Protein AF-0000000066604204 (afdb_homodimer)

Secondary structure (DSSP, 8-state):
--HHHHHHHHHHHTB-TTT-SBPSSEEEETTS-EEEHHHHHHHHTT-SS-EE-TTT--EESS--EEE-HHHHHHHHHHHHHS--------/--HHHHHHHHHHHTB-TTT-SBPSSEEEETTS-EEEHHHHHHHHTT-SS-EE-TTT--EESS--EEE-HHHHHHHHHHHHH---------

pLDDT: mean 91.6, std 13.64, range [36.81, 98.81]

Radius of gyration: 17.97 Å; Cα contacts (8 Å, |Δi|>4): 264; chains: 2; bounding box: 41×59×42 Å

Solvent-accessible surface area (backbone atoms only — not comparable to full-atom values): 10406 Å² total; per-residue (Å²): 125,56,66,68,57,40,54,53,52,44,50,59,63,31,32,14,80,82,83,65,42,71,43,50,70,26,24,32,34,81,85,22,55,60,32,22,44,66,58,50,47,63,75,46,65,88,50,85,63,57,45,55,40,94,82,82,53,56,69,30,74,59,95,59,72,22,55,23,64,60,59,39,51,48,28,56,38,41,63,67,60,48,75,72,70,72,75,71,80,125,128,57,66,67,57,40,52,52,50,43,51,60,62,30,32,13,80,83,83,66,42,70,44,49,71,25,25,33,33,80,84,21,54,61,31,21,44,66,57,49,46,62,77,45,66,86,51,86,64,57,43,54,40,93,81,82,54,57,70,31,74,59,93,60,71,21,55,24,63,60,58,36,53,48,30,55,37,40,63,65,60,51,77,72,71,73,76,70,81,124

InterPro domains:
  IPR001841 Zinc finger, RING-type [PS50089] (16-57)
  IPR001841 Zinc finger, RING-type [SM00184] (16-56)
  IPR013083 Zinc finger, RING/FYVE/PHD-type [G3DSA:3.30.40.10] (2-90)
  IPR017907 Zinc finger, RING-type, conserved site [PS00518] (31-40)
  IPR050143 Tripartite motif-containing [PTHR24103] (10-77)

Sequence (180 aa):
MEFVTALVNLQEESSCPICLEYLKDPVTINCGHNFCRSCLSVSWKDLDDTFPCPVCRFCFPYKSFRRNPQLRNLTEIAKQLQIRRSKRKRMEFVTALVNLQEESSCPICLEYLKDPVTINCGHNFCRSCLSVSWKDLDDTFPCPVCRFCFPYKSFRRNPQLRNLTEIAKQLQIRRSKRKR

Foldseek 3Di:
DDPVVVLVVLQQVQAAPQPRHGADQWKAFPVGDIHR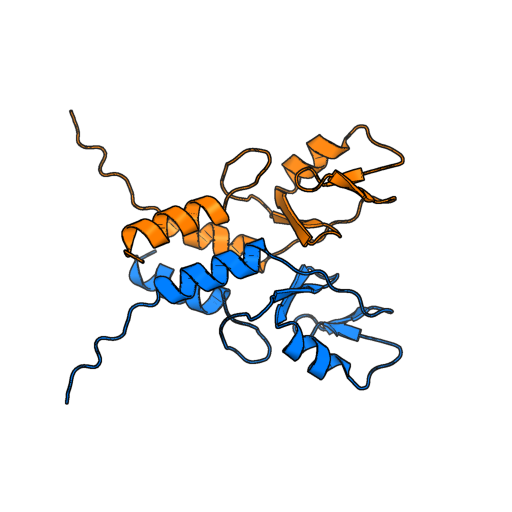PVSLCVQCVPPDQWRADPPPGDIDRDDDIGGDVVSVVSSVVSVVSPPPPPPPDD/DDPVVVLVVLQQVQAAPQPRHGADQWKAFPVGDIHRPVSLCVQCVPPDQWRADPPPGDIDRDDDIGGDVVSVVSSVVSVVSPPPPPPPDD

Structure (mmCIF, N/CA/C/O backbone):
data_AF-0000000066604204-model_v1
#
loop_
_entity.id
_entity.type
_entity.pdbx_description
1 polymer 'Tripartite motif containing 60'
#
loop_
_atom_site.group_PDB
_atom_site.id
_atom_site.type_symbol
_atom_site.label_atom_id
_atom_site.label_alt_id
_atom_site.label_comp_id
_atom_site.label_asym_id
_atom_site.label_entity_id
_atom_site.label_seq_id
_atom_site.pdbx_PDB_ins_code
_atom_site.Cartn_x
_atom_site.Cartn_y
_atom_site.Cartn_z
_atom_site.occupancy
_atom_site.B_iso_or_equiv
_atom_site.auth_seq_id
_atom_site.auth_comp_id
_atom_site.auth_asym_id
_atom_site.auth_atom_id
_atom_site.pdbx_PDB_model_num
ATOM 1 N N . MET A 1 1 ? -5.445 21.375 -3.168 1 62.84 1 MET A N 1
ATOM 2 C CA . MET A 1 1 ? -6.391 20.812 -2.199 1 62.84 1 MET A CA 1
ATOM 3 C C . MET A 1 1 ? -6.141 21.391 -0.811 1 62.84 1 MET A C 1
ATOM 5 O O . MET A 1 1 ? -4.996 21.641 -0.433 1 62.84 1 MET A O 1
ATOM 9 N N . GLU A 1 2 ? -7.234 21.844 -0.157 1 81.5 2 GLU A N 1
ATOM 10 C CA . GLU A 1 2 ? -7.125 22.344 1.21 1 81.5 2 GLU A CA 1
ATOM 11 C C . GLU A 1 2 ? -6.551 21.281 2.143 1 81.5 2 GLU A C 1
ATOM 13 O O . GLU A 1 2 ? -6.758 20.078 1.931 1 81.5 2 GLU A O 1
ATOM 18 N N . PHE A 1 3 ? -5.777 21.734 3.002 1 85 3 PHE A N 1
ATOM 19 C CA . PHE A 1 3 ? -5.109 20.875 3.977 1 85 3 PHE A CA 1
ATOM 20 C C . PHE A 1 3 ? -6.109 19.953 4.668 1 85 3 PHE A C 1
ATOM 22 O O . PHE A 1 3 ? -5.867 18.75 4.801 1 85 3 PHE A O 1
ATOM 29 N N . VAL A 1 4 ? -7.27 20.453 4.984 1 85.31 4 VAL A N 1
ATOM 30 C CA . VAL A 1 4 ? -8.266 19.672 5.707 1 85.31 4 VAL A CA 1
ATOM 31 C C . VAL A 1 4 ? -8.82 18.562 4.797 1 85.31 4 VAL A C 1
ATOM 33 O O . VAL A 1 4 ? -9.047 17.438 5.242 1 85.31 4 VAL A O 1
ATOM 36 N N . THR A 1 5 ? -9.023 18.859 3.572 1 91.56 5 THR A N 1
ATOM 37 C CA . THR A 1 5 ? -9.508 17.875 2.613 1 91.56 5 THR A CA 1
ATOM 38 C C . THR A 1 5 ? -8.477 16.766 2.414 1 91.56 5 THR A C 1
ATOM 40 O O . THR A 1 5 ? -8.836 15.594 2.311 1 91.56 5 THR A O 1
ATOM 43 N N . ALA A 1 6 ? -7.27 17.188 2.367 1 92.81 6 ALA A N 1
ATOM 44 C CA . ALA A 1 6 ? -6.203 16.203 2.215 1 92.81 6 ALA A CA 1
ATOM 45 C C . ALA A 1 6 ? -6.168 15.242 3.404 1 92.81 6 ALA A C 1
ATOM 47 O O . ALA A 1 6 ? -5.934 14.039 3.238 1 92.81 6 ALA A O 1
ATOM 48 N N . LEU A 1 7 ? -6.402 15.758 4.59 1 91.44 7 LEU A N 1
ATOM 49 C CA . LEU A 1 7 ? -6.402 14.906 5.777 1 91.44 7 LEU A CA 1
ATOM 50 C C . LEU A 1 7 ? -7.578 13.938 5.75 1 91.44 7 LEU A C 1
ATOM 52 O O . LEU A 1 7 ? -7.438 12.781 6.145 1 91.44 7 LEU A O 1
ATOM 56 N N . VAL A 1 8 ? -8.734 14.406 5.309 1 93.25 8 VAL A N 1
ATOM 57 C CA . VAL A 1 8 ? -9.898 13.539 5.188 1 93.25 8 VAL A CA 1
ATOM 58 C C . VAL A 1 8 ? -9.633 12.438 4.164 1 93.25 8 VAL A C 1
ATOM 60 O O . VAL A 1 8 ? -9.938 11.273 4.406 1 93.25 8 VAL A O 1
ATOM 63 N N . ASN A 1 9 ? -9.086 12.781 3.027 1 95.31 9 ASN A N 1
ATOM 64 C CA . ASN A 1 9 ? -8.75 11.805 1.995 1 95.31 9 ASN A CA 1
ATOM 65 C C . ASN A 1 9 ? -7.746 10.781 2.504 1 95.31 9 ASN A C 1
ATOM 67 O O . ASN A 1 9 ? -7.812 9.602 2.133 1 95.31 9 ASN A O 1
ATOM 71 N N . LEU A 1 10 ? -6.805 11.289 3.291 1 95.88 10 LEU A N 1
ATOM 72 C CA . LEU A 1 10 ? -5.82 10.383 3.873 1 95.88 10 LEU A CA 1
ATOM 73 C C . LEU A 1 10 ? -6.5 9.32 4.73 1 95.88 10 LEU A C 1
ATOM 75 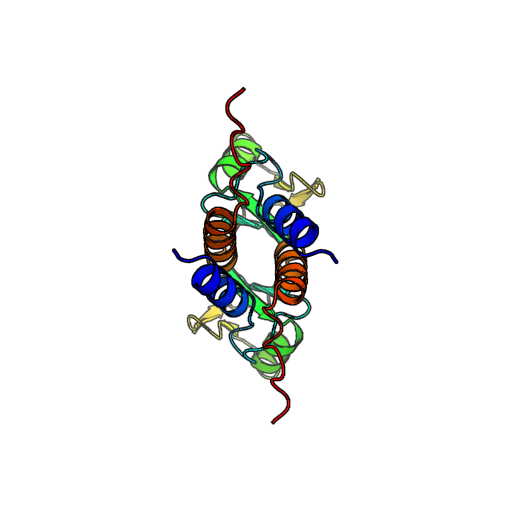O O . LEU A 1 10 ? -6.172 8.141 4.637 1 95.88 10 LEU A O 1
ATOM 79 N N . GLN A 1 11 ? -7.445 9.711 5.543 1 94.31 11 GLN A N 1
ATOM 80 C CA . GLN A 1 11 ? -8.188 8.773 6.379 1 94.31 11 GLN A CA 1
ATOM 81 C C . GLN A 1 11 ? -8.977 7.785 5.531 1 94.31 11 GLN A C 1
ATOM 83 O O . GLN A 1 11 ? -8.984 6.586 5.816 1 94.31 11 GLN A O 1
ATOM 88 N N . GLU A 1 12 ? -9.617 8.234 4.539 1 96.25 12 GLU A N 1
ATOM 89 C CA . GLU A 1 12 ? -10.422 7.383 3.668 1 96.25 12 GLU A CA 1
ATOM 90 C C . GLU A 1 12 ? -9.562 6.355 2.941 1 96.25 12 GLU A C 1
ATOM 92 O O . GLU A 1 12 ? -9.914 5.18 2.869 1 96.25 12 GLU A O 1
ATOM 97 N N . GLU A 1 13 ? -8.461 6.812 2.459 1 97.5 13 GLU A N 1
ATOM 98 C CA . GLU A 1 13 ? -7.574 5.934 1.701 1 97.5 13 GLU A CA 1
ATOM 99 C C . GLU A 1 13 ? -6.875 4.934 2.617 1 97.5 13 GLU A C 1
ATOM 101 O O . GLU A 1 13 ? -6.32 3.938 2.148 1 97.5 13 GLU A O 1
ATOM 106 N N . SER A 1 14 ? -6.844 5.176 3.904 1 98.06 14 SER A N 1
ATOM 107 C CA . SER A 1 14 ? -6.195 4.281 4.859 1 98.06 14 SER A CA 1
ATOM 108 C C . SER A 1 14 ? -7.188 3.291 5.453 1 98.06 14 SER A C 1
ATOM 110 O O . SER A 1 14 ? -6.887 2.613 6.438 1 98.06 14 SER A O 1
ATOM 112 N N . SER A 1 15 ? -8.359 3.205 4.852 1 98.25 15 SER A N 1
ATOM 113 C CA . SER A 1 15 ? -9.406 2.338 5.391 1 98.25 15 SER A CA 1
ATOM 114 C C . SER A 1 15 ? -9.531 1.055 4.578 1 98.25 15 SER A C 1
ATOM 116 O O . SER A 1 15 ? -9.305 1.056 3.365 1 98.25 15 SER A O 1
ATOM 118 N N . CYS A 1 16 ? -9.867 0.009 5.188 1 98.69 16 CYS A N 1
ATOM 119 C CA . CYS A 1 16 ? -10.219 -1.263 4.566 1 98.69 16 CYS A CA 1
ATOM 120 C C . CYS A 1 16 ? -11.562 -1.167 3.852 1 98.69 16 CYS A C 1
ATOM 122 O O . CYS A 1 16 ? -12.555 -0.717 4.438 1 98.69 16 CYS A O 1
ATOM 124 N N . PRO A 1 17 ? -11.625 -1.64 2.629 1 98.44 17 PRO A N 1
ATOM 125 C CA . PRO A 1 17 ? -12.898 -1.521 1.914 1 98.44 17 PRO A CA 1
ATOM 126 C C . PRO A 1 17 ? -13.961 -2.49 2.434 1 98.44 17 PRO A C 1
ATOM 128 O O . PRO A 1 17 ? -15.141 -2.365 2.09 1 98.44 17 PRO A O 1
ATOM 131 N N . ILE A 1 18 ? -13.648 -3.412 3.18 1 98.56 18 ILE A N 1
ATOM 132 C CA . ILE A 1 18 ? -14.609 -4.387 3.684 1 98.56 18 ILE A CA 1
ATOM 133 C C . ILE A 1 18 ? -15.211 -3.889 4.992 1 98.56 18 ILE A C 1
ATOM 135 O O . ILE A 1 18 ? -16.438 -3.771 5.117 1 98.56 18 ILE A O 1
ATOM 139 N N . CYS A 1 19 ? -14.43 -3.576 5.992 1 98.62 19 CYS A N 1
ATOM 140 C CA . CYS A 1 19 ? -14.953 -3.217 7.309 1 98.62 19 CYS A CA 1
ATOM 141 C C . CYS A 1 19 ? -15.039 -1.703 7.469 1 98.62 19 CYS A C 1
ATOM 143 O O . CYS A 1 19 ? -15.656 -1.207 8.414 1 98.62 19 CYS A O 1
ATOM 145 N N . LEU A 1 20 ? -14.352 -0.93 6.676 1 97.69 20 LEU A N 1
ATOM 146 C CA . LEU A 1 20 ? -14.375 0.526 6.59 1 97.69 20 LEU A CA 1
ATOM 147 C C . LEU A 1 20 ? -13.648 1.151 7.773 1 97.69 20 LEU A C 1
ATOM 149 O O . LEU A 1 20 ? -13.797 2.348 8.039 1 97.69 20 LEU A O 1
ATOM 153 N N . GLU A 1 21 ? -12.906 0.378 8.539 1 98.06 21 GLU A N 1
ATOM 154 C CA . GLU A 1 21 ? -11.984 0.868 9.562 1 98.06 21 GLU A CA 1
ATOM 155 C C . GLU A 1 21 ? -10.57 1.01 9.016 1 98.06 21 GLU A C 1
ATOM 157 O O . GLU A 1 21 ? -10.289 0.596 7.891 1 98.06 21 GLU A O 1
ATOM 162 N N . TYR A 1 22 ? -9.719 1.625 9.852 1 98.19 22 TYR A N 1
ATOM 163 C CA . TYR A 1 22 ? -8.312 1.667 9.469 1 98.19 22 TYR A CA 1
ATOM 164 C C . TYR A 1 22 ? -7.77 0.262 9.234 1 98.19 22 TYR A C 1
ATOM 166 O O . TYR A 1 22 ? -8.055 -0.656 10.008 1 98.19 22 TYR A O 1
ATOM 174 N N . LEU A 1 23 ? -7.004 0.166 8.164 1 98.69 23 LEU A N 1
ATOM 175 C CA . LEU A 1 23 ? -6.414 -1.12 7.809 1 98.69 23 LEU A CA 1
ATOM 176 C C . LEU A 1 23 ? -5.648 -1.712 8.984 1 98.69 23 LEU A C 1
ATOM 178 O O . LEU A 1 23 ? -4.828 -1.028 9.602 1 98.69 23 LEU A O 1
ATOM 182 N N . LYS A 1 24 ? -5.898 -2.971 9.289 1 98.5 24 LYS A N 1
ATOM 183 C CA . LYS A 1 24 ? -5.172 -3.736 10.297 1 98.5 24 LYS A CA 1
ATOM 184 C C . LYS A 1 24 ? -4.453 -4.926 9.672 1 98.5 24 LYS A C 1
ATOM 186 O O . LYS A 1 24 ? -5.094 -5.824 9.117 1 98.5 24 LYS A O 1
ATOM 191 N N . ASP A 1 25 ? -3.115 -4.918 9.828 1 98.44 25 ASP A N 1
ATOM 192 C CA . ASP A 1 25 ? -2.301 -5.953 9.195 1 98.44 25 ASP A CA 1
ATOM 193 C C . ASP A 1 25 ? -2.652 -6.102 7.715 1 98.44 25 ASP A C 1
ATOM 195 O O . ASP A 1 25 ? -3.088 -7.168 7.277 1 98.44 25 ASP A O 1
ATOM 199 N N . PRO A 1 26 ? -2.473 -5.047 7.012 1 98.69 26 PRO A N 1
ATOM 200 C CA . PRO A 1 26 ? -2.953 -5.027 5.629 1 98.69 26 PRO A CA 1
ATOM 201 C C . PRO A 1 26 ? -2.244 -6.047 4.742 1 98.69 26 PRO A C 1
ATOM 203 O O . PRO A 1 26 ? -1.04 -6.27 4.891 1 98.69 26 PRO A O 1
ATOM 206 N N . VAL A 1 27 ? -2.98 -6.641 3.832 1 98.75 27 VAL A N 1
ATOM 207 C CA . VAL A 1 27 ? -2.455 -7.582 2.846 1 98.75 27 VAL A CA 1
ATOM 208 C C . VAL A 1 27 ? -2.887 -7.152 1.445 1 98.75 27 VAL A C 1
ATOM 210 O O . VAL A 1 27 ? -3.963 -6.578 1.269 1 98.75 27 VAL A O 1
ATOM 213 N N . THR A 1 28 ? -2.049 -7.379 0.518 1 98.31 28 THR A N 1
ATOM 214 C CA . THR A 1 28 ? -2.295 -7.121 -0.896 1 98.31 28 THR A CA 1
ATOM 215 C C . THR A 1 28 ? -2.561 -8.422 -1.647 1 98.31 28 THR A C 1
ATOM 217 O O . THR A 1 28 ? -1.834 -9.406 -1.475 1 98.31 28 THR A O 1
ATOM 220 N N . ILE A 1 29 ? -3.584 -8.414 -2.467 1 97.69 29 ILE A N 1
ATOM 221 C CA . ILE A 1 29 ? -3.875 -9.633 -3.217 1 97.69 29 ILE A CA 1
ATOM 222 C C . ILE A 1 29 ? -3.443 -9.453 -4.672 1 97.69 29 ILE A C 1
ATOM 224 O O . ILE A 1 29 ? -2.861 -8.43 -5.035 1 97.69 29 ILE A O 1
ATOM 228 N N . ASN A 1 30 ? -3.727 -10.391 -5.574 1 95.5 30 ASN A N 1
ATOM 229 C CA . ASN A 1 30 ? -3.088 -10.484 -6.883 1 95.5 30 ASN A CA 1
ATOM 230 C C . ASN A 1 30 ? -3.551 -9.375 -7.82 1 95.5 30 ASN A C 1
ATOM 232 O O . ASN A 1 30 ? -2.832 -8.992 -8.742 1 95.5 30 ASN A O 1
ATOM 236 N N . CYS A 1 31 ? -4.734 -8.805 -7.547 1 96.44 31 CYS A N 1
ATOM 237 C CA . CYS A 1 31 ? -5.199 -7.723 -8.398 1 96.44 31 CYS A CA 1
ATOM 238 C C . CYS A 1 31 ? -4.629 -6.383 -7.945 1 96.44 31 CYS A C 1
ATOM 240 O O . CYS A 1 31 ? -4.816 -5.363 -8.609 1 96.44 31 CYS A O 1
ATOM 242 N N . GLY A 1 32 ? -4.012 -6.395 -6.723 1 97.5 32 GLY A N 1
ATOM 243 C CA . GLY A 1 32 ? -3.408 -5.168 -6.227 1 97.5 32 GLY A CA 1
ATOM 244 C C . GLY A 1 32 ? -4.242 -4.488 -5.156 1 97.5 32 GLY A C 1
ATOM 245 O O . GLY A 1 32 ? -3.785 -3.531 -4.523 1 97.5 32 GLY A O 1
ATOM 246 N N . HIS A 1 33 ? -5.434 -4.969 -4.887 1 98.12 33 HIS A N 1
ATOM 247 C CA . HIS A 1 33 ? -6.262 -4.379 -3.836 1 98.12 33 HIS A CA 1
ATOM 248 C C . HIS A 1 33 ? -5.82 -4.859 -2.457 1 98.12 33 HIS A C 1
ATOM 250 O O . HIS A 1 33 ? -5.246 -5.945 -2.328 1 98.12 33 HIS A O 1
ATOM 256 N N . ASN A 1 34 ? -6.082 -4.059 -1.48 1 98.75 34 ASN A N 1
ATOM 257 C CA . ASN A 1 34 ? -5.629 -4.324 -0.12 1 98.75 34 ASN A CA 1
ATOM 258 C C . ASN A 1 34 ? -6.801 -4.441 0.851 1 98.75 34 ASN A C 1
ATOM 260 O O . ASN A 1 34 ? -7.828 -3.787 0.669 1 98.75 34 ASN A O 1
ATOM 264 N N . PHE A 1 35 ? -6.629 -5.195 1.908 1 98.81 35 PHE A N 1
ATOM 265 C CA . PHE A 1 35 ? -7.621 -5.461 2.943 1 98.81 35 PHE A CA 1
ATOM 266 C C . PHE A 1 35 ? -6.941 -5.789 4.27 1 98.81 35 PHE A C 1
ATOM 268 O O . PHE A 1 35 ? -5.762 -6.133 4.301 1 98.81 35 PHE A O 1
ATOM 275 N N . CYS A 1 36 ? -7.707 -5.641 5.336 1 98.81 36 CYS A N 1
ATOM 276 C CA . CYS A 1 36 ? -7.25 -6.324 6.539 1 98.81 36 CYS A CA 1
ATOM 277 C C . CYS A 1 36 ? -7.07 -7.816 6.281 1 98.81 36 CYS A C 1
ATOM 279 O O . CYS A 1 36 ? -7.891 -8.438 5.605 1 98.81 36 CYS A O 1
ATOM 281 N N . ARG A 1 37 ? -6.086 -8.328 6.871 1 98.62 37 ARG A N 1
ATOM 282 C CA . ARG A 1 37 ? -5.902 -9.773 6.754 1 98.62 37 ARG A CA 1
ATOM 283 C C . ARG A 1 37 ? -7.129 -10.523 7.266 1 98.62 37 ARG A C 1
ATOM 285 O O . ARG A 1 37 ? -7.609 -11.453 6.617 1 98.62 37 ARG A O 1
ATOM 292 N N . SER A 1 38 ? -7.609 -10.148 8.391 1 98.69 38 SER A N 1
ATOM 293 C CA . SER A 1 38 ? -8.75 -10.828 9 1 98.69 38 SER A CA 1
ATOM 294 C C . SER A 1 38 ? -10 -10.68 8.148 1 98.69 38 SER A C 1
ATOM 296 O O . SER A 1 38 ? -10.773 -11.633 7.996 1 98.69 38 SER A O 1
ATOM 298 N N . CYS A 1 39 ? -10.25 -9.523 7.59 1 98.69 39 CYS A N 1
ATOM 299 C CA . CYS A 1 39 ? -11.414 -9.297 6.742 1 98.69 39 CYS A CA 1
ATOM 300 C C . CYS A 1 39 ? -11.375 -10.195 5.512 1 98.69 39 CYS A C 1
ATOM 302 O O . CYS A 1 39 ? -12.383 -10.805 5.152 1 98.69 39 CYS A O 1
ATOM 304 N N . LEU A 1 40 ? -10.227 -10.242 4.914 1 98.56 40 LEU A N 1
ATOM 305 C CA . LEU A 1 40 ? -10.086 -11.086 3.732 1 98.56 40 LEU A CA 1
ATOM 306 C C . LEU A 1 40 ? -10.336 -12.555 4.082 1 98.56 40 LEU A C 1
ATOM 308 O O . LEU A 1 40 ? -11.008 -13.266 3.336 1 98.56 40 LEU A O 1
ATOM 312 N N . SER A 1 41 ? -9.758 -12.93 5.172 1 97.81 41 SER A N 1
ATOM 313 C CA . SER A 1 41 ? -9.93 -14.312 5.613 1 97.81 41 SER A CA 1
ATOM 314 C C . SER A 1 41 ? -11.398 -14.656 5.801 1 97.81 41 SER A C 1
ATOM 316 O O . SER A 1 41 ? -11.844 -15.75 5.434 1 97.81 41 SER A O 1
ATOM 318 N N . VAL A 1 42 ? -12.117 -13.789 6.418 1 98.12 42 VAL A N 1
ATOM 319 C CA . VAL A 1 42 ? -13.547 -14 6.613 1 98.12 42 VAL A CA 1
ATOM 320 C C . VAL A 1 42 ? -14.258 -14.047 5.262 1 98.12 42 VAL A C 1
ATOM 322 O O . VAL A 1 42 ? -15.102 -14.906 5.027 1 98.12 42 VAL A O 1
ATOM 325 N N . SER A 1 43 ? -13.922 -13.141 4.348 1 97.44 43 SER A N 1
ATOM 326 C CA . SER A 1 43 ? -14.547 -13.055 3.029 1 97.44 43 SER A CA 1
ATOM 327 C C . SER A 1 43 ? -14.336 -14.336 2.234 1 97.44 43 SER A C 1
ATOM 329 O O . SER A 1 43 ? -15.195 -14.734 1.442 1 97.44 43 SER A O 1
ATOM 331 N N . TRP A 1 44 ? -13.227 -15.062 2.463 1 97.5 44 TRP A N 1
ATOM 332 C CA . TRP A 1 44 ? -12.859 -16.234 1.666 1 97.5 44 TRP A CA 1
ATOM 333 C C . TRP A 1 44 ? -13.07 -17.516 2.457 1 97.5 44 TRP A C 1
ATOM 335 O O . TRP A 1 44 ? -12.656 -18.594 2.023 1 97.5 44 TRP A O 1
ATOM 345 N N . LYS A 1 45 ? -13.445 -17.547 3.713 1 95.75 45 LYS A N 1
ATOM 346 C CA . LYS A 1 45 ? -13.484 -18.641 4.684 1 95.75 45 LYS A CA 1
ATOM 347 C C . LYS A 1 45 ? -14.109 -19.891 4.082 1 95.75 45 LYS A C 1
ATOM 349 O O . LYS A 1 45 ? -13.594 -21 4.262 1 95.75 45 LYS A O 1
ATOM 354 N N . ASP A 1 46 ? -15.109 -19.844 3.158 1 94.88 46 ASP A N 1
ATOM 35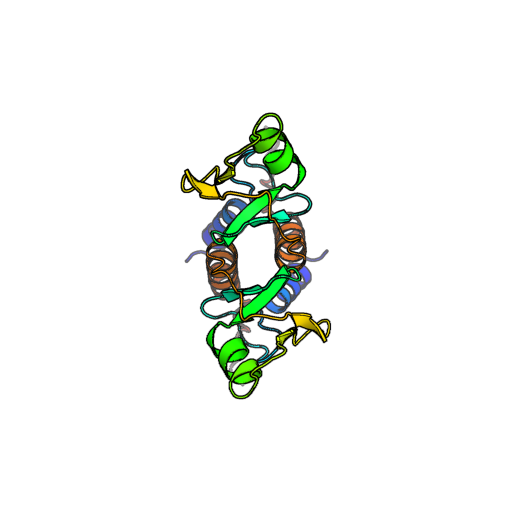5 C CA . ASP A 1 46 ? -15.828 -21.016 2.689 1 94.88 46 ASP A CA 1
ATOM 356 C C . ASP A 1 46 ? -15.656 -21.203 1.185 1 94.88 46 ASP A C 1
ATOM 358 O O . ASP A 1 46 ? -16.422 -21.938 0.552 1 94.88 46 ASP A O 1
ATOM 362 N N . LEU A 1 47 ? -14.727 -20.641 0.769 1 93.88 47 LEU A N 1
ATOM 363 C CA . LEU A 1 47 ? -14.461 -20.781 -0.659 1 93.88 47 LEU A CA 1
ATOM 364 C C . LEU A 1 47 ? -13.359 -21.797 -0.913 1 93.88 47 LEU A C 1
ATOM 366 O O . LEU A 1 47 ? -12.391 -21.875 -0.149 1 93.88 47 LEU A O 1
ATOM 370 N N . ASP A 1 48 ? -13.516 -22.594 -2.01 1 91.44 48 ASP A N 1
ATOM 371 C CA . ASP A 1 48 ? -12.547 -23.672 -2.211 1 91.44 48 ASP A CA 1
ATOM 372 C C . ASP A 1 48 ? -11.867 -23.547 -3.572 1 91.44 48 ASP A C 1
ATOM 374 O O . ASP A 1 48 ? -10.742 -24.016 -3.752 1 91.44 48 ASP A O 1
ATOM 378 N N . ASP A 1 49 ? -12.555 -22.969 -4.535 1 91.81 49 ASP A N 1
ATOM 379 C CA . ASP A 1 49 ? -11.992 -23.078 -5.875 1 91.81 49 ASP A CA 1
ATOM 380 C C . ASP A 1 49 ? -11.758 -21.703 -6.488 1 91.81 49 ASP A C 1
ATOM 382 O O . ASP A 1 49 ? -11.023 -21.562 -7.469 1 91.81 49 ASP A O 1
ATOM 386 N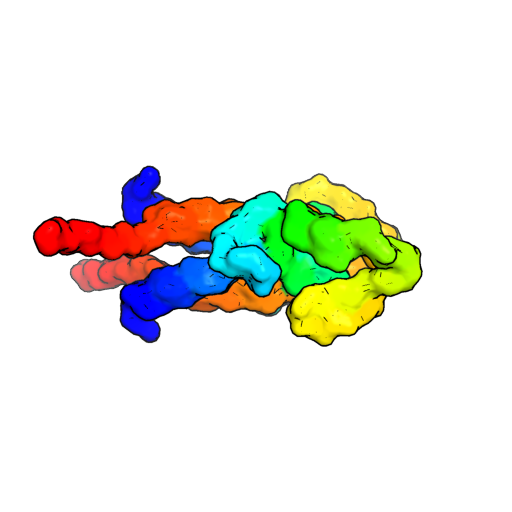 N . THR A 1 50 ? -12.469 -20.781 -6.02 1 94.75 50 THR A N 1
ATOM 387 C CA . THR A 1 50 ? -12.289 -19.422 -6.52 1 94.75 50 THR A CA 1
ATOM 388 C C . THR A 1 50 ? -12.266 -18.422 -5.371 1 94.75 50 THR A C 1
ATOM 390 O O . THR A 1 50 ? -12.984 -18.578 -4.383 1 94.75 50 THR A O 1
ATOM 393 N N . PHE A 1 51 ? -11.531 -17.406 -5.586 1 97.38 51 PHE A N 1
ATOM 394 C CA . PHE A 1 51 ? -11.344 -16.375 -4.559 1 97.38 51 PHE A CA 1
ATOM 395 C C . PHE A 1 51 ? -11.461 -14.984 -5.156 1 97.38 51 PHE A C 1
ATOM 397 O O . PHE A 1 51 ? -10.453 -14.383 -5.535 1 97.38 51 PHE A O 1
ATOM 404 N N . PRO A 1 52 ? -12.633 -14.508 -5.207 1 97.62 52 PRO A N 1
ATOM 405 C CA . PRO A 1 52 ? -12.859 -13.203 -5.832 1 97.62 52 PRO A CA 1
ATOM 406 C C . PRO A 1 52 ? -12.391 -12.047 -4.953 1 97.62 52 PRO A C 1
ATOM 408 O O . PRO A 1 52 ? -12.555 -12.086 -3.732 1 97.62 52 PRO A O 1
ATOM 411 N N . CYS A 1 53 ? -11.773 -11.094 -5.574 1 98.12 53 CYS A N 1
ATOM 412 C CA . CYS A 1 53 ? -11.477 -9.859 -4.863 1 98.12 53 CYS A CA 1
ATOM 413 C C . CYS A 1 53 ? -12.758 -9.18 -4.383 1 98.12 53 CYS A C 1
ATOM 415 O O . CYS A 1 53 ? -13.688 -8.969 -5.168 1 98.12 53 CYS A O 1
ATOM 417 N N . PRO A 1 54 ? -12.859 -8.703 -3.205 1 98.12 54 PRO A N 1
ATOM 418 C CA . PRO A 1 54 ? -14.062 -8.055 -2.693 1 98.12 54 PRO A CA 1
ATOM 419 C C . PRO A 1 54 ? -14.352 -6.715 -3.367 1 98.12 54 PRO A C 1
ATOM 421 O O . PRO A 1 54 ? -15.461 -6.195 -3.271 1 98.12 54 PRO A O 1
ATOM 424 N N . VAL A 1 55 ? -13.344 -6.203 -4.012 1 98.12 55 VAL A N 1
ATOM 425 C CA . VAL A 1 55 ? -13.508 -4.879 -4.613 1 98.12 55 VAL A CA 1
ATOM 426 C C . VAL A 1 55 ? -13.781 -5.02 -6.109 1 98.12 55 VAL A C 1
ATOM 428 O O . VAL A 1 55 ? -14.852 -4.652 -6.586 1 98.12 55 VAL A O 1
ATOM 431 N N . CYS A 1 56 ? -12.969 -5.652 -6.875 1 97.69 56 CYS A N 1
ATOM 432 C CA . CYS A 1 56 ? -13.102 -5.684 -8.328 1 97.69 56 CYS A CA 1
ATOM 433 C C . CYS A 1 56 ? -13.734 -6.992 -8.789 1 97.69 56 CYS A C 1
ATOM 435 O O . CYS A 1 56 ? -14.094 -7.129 -9.961 1 97.69 56 CYS A O 1
ATOM 437 N N . ARG A 1 57 ? -13.789 -8.031 -8.023 1 97 57 ARG A N 1
ATOM 438 C CA . ARG A 1 57 ? -14.477 -9.305 -8.211 1 97 57 ARG A CA 1
ATOM 439 C C . ARG A 1 57 ? -13.695 -10.211 -9.156 1 97 57 ARG A C 1
ATOM 441 O O . ARG A 1 57 ? -14.219 -11.234 -9.617 1 97 57 ARG A O 1
ATOM 448 N N . PHE A 1 58 ? -12.516 -9.773 -9.523 1 96.81 58 PHE A N 1
ATOM 449 C CA . PHE A 1 58 ? -11.68 -10.711 -10.273 1 96.81 58 PHE A CA 1
ATOM 450 C C . PHE A 1 58 ? -11.43 -11.977 -9.461 1 96.81 58 PHE A C 1
ATOM 452 O O . PHE A 1 58 ? -11.086 -11.906 -8.281 1 96.81 58 PHE A O 1
ATOM 459 N N . CYS A 1 59 ? -11.523 -13.141 -10.078 1 96.19 59 CYS A N 1
ATOM 460 C CA . CYS A 1 59 ? -11.398 -14.43 -9.406 1 96.19 59 CYS A CA 1
ATOM 461 C C . CYS A 1 59 ? -9.992 -15 -9.562 1 96.19 59 CYS A C 1
ATOM 463 O O . CYS A 1 59 ? -9.43 -14.977 -10.656 1 96.19 59 CYS A O 1
ATOM 465 N N . PHE A 1 60 ? -9.523 -15.484 -8.445 1 94.94 60 PHE A N 1
ATOM 466 C CA . PHE A 1 60 ? -8.227 -16.141 -8.461 1 94.94 60 PHE A CA 1
ATOM 467 C C . PHE A 1 60 ? -8.359 -17.609 -8.062 1 94.94 60 PHE A C 1
ATOM 469 O O . PHE A 1 60 ? -9.188 -17.953 -7.223 1 94.94 60 PHE A O 1
ATOM 476 N N . PRO A 1 61 ? -7.551 -18.406 -8.664 1 93.06 61 PRO A N 1
ATOM 477 C CA . PRO A 1 61 ? -7.68 -19.859 -8.43 1 93.06 61 PRO A CA 1
ATOM 478 C C . PRO A 1 61 ? -7.109 -20.281 -7.078 1 93.06 61 PRO A C 1
ATOM 480 O O . PRO A 1 61 ? -7.449 -21.344 -6.57 1 93.06 61 PRO A O 1
ATOM 483 N N . TYR A 1 62 ? -6.266 -19.516 -6.461 1 92.38 62 TYR A N 1
ATOM 484 C CA . TYR A 1 62 ? -5.648 -19.844 -5.18 1 92.38 62 TYR A CA 1
ATOM 485 C C . TYR A 1 62 ? -5.684 -18.641 -4.242 1 92.38 62 TYR A C 1
ATOM 487 O O . TYR A 1 62 ? -5.68 -17.484 -4.695 1 92.38 62 TYR A O 1
ATOM 495 N N . LYS A 1 63 ? -5.68 -19.047 -3.035 1 92.88 63 LYS A N 1
ATOM 496 C CA . LYS A 1 63 ? -5.531 -18.016 -2.016 1 92.88 63 LYS A CA 1
ATOM 497 C C . LYS A 1 63 ? -4.117 -17.438 -2.018 1 92.88 63 LYS A C 1
ATOM 499 O O . LYS A 1 63 ? -3.15 -18.156 -1.771 1 92.88 63 LYS A O 1
ATOM 504 N N . SER A 1 64 ? -4.027 -16.234 -2.422 1 92.81 64 SER A N 1
ATOM 505 C CA . SER A 1 64 ? -2.709 -15.602 -2.414 1 92.81 64 SER A CA 1
ATOM 506 C C . SER A 1 64 ? -2.793 -14.141 -1.974 1 92.81 64 SER A C 1
ATOM 508 O O . SER A 1 64 ? -3.613 -13.383 -2.488 1 92.81 64 SER A O 1
ATOM 510 N N . PHE A 1 65 ? -2.07 -13.867 -0.917 1 96 65 PHE A N 1
ATOM 511 C CA . PHE A 1 65 ? -1.925 -12.492 -0.453 1 96 65 PHE A CA 1
ATOM 512 C C . PHE A 1 65 ? -0.554 -12.273 0.176 1 96 65 PHE A C 1
ATOM 514 O O . PHE A 1 65 ? 0.106 -13.227 0.583 1 96 65 PHE A O 1
ATOM 521 N N . ARG A 1 66 ? -0.198 -10.977 0.2 1 96.75 66 ARG A N 1
ATOM 522 C CA . ARG A 1 66 ? 1.084 -10.586 0.775 1 96.75 66 ARG A CA 1
ATOM 523 C C . ARG A 1 66 ? 0.903 -9.477 1.812 1 96.75 66 ARG A C 1
ATOM 525 O O . ARG A 1 66 ? 0.101 -8.562 1.616 1 96.75 66 ARG A O 1
ATOM 532 N N . ARG A 1 67 ? 1.619 -9.695 2.91 1 97.69 67 ARG A N 1
ATOM 533 C CA . ARG A 1 67 ? 1.642 -8.57 3.838 1 97.69 67 ARG A CA 1
ATOM 534 C C . ARG A 1 67 ? 2.195 -7.312 3.166 1 97.69 67 ARG A C 1
ATOM 536 O O . ARG A 1 67 ? 3.049 -7.402 2.279 1 97.69 67 ARG A O 1
ATOM 543 N N . ASN A 1 68 ? 1.704 -6.188 3.562 1 98 68 ASN A N 1
ATOM 544 C CA . ASN A 1 68 ? 2.186 -4.914 3.031 1 98 68 ASN A CA 1
ATOM 545 C C . ASN A 1 68 ? 2.598 -3.961 4.148 1 98 68 ASN A C 1
ATOM 547 O O . ASN A 1 68 ? 1.803 -3.127 4.586 1 98 68 ASN A O 1
ATOM 551 N N . PRO A 1 69 ? 3.832 -4.09 4.609 1 96.81 69 PRO A N 1
ATOM 552 C CA . PRO A 1 69 ? 4.273 -3.311 5.77 1 96.81 69 PRO A CA 1
ATOM 553 C C . PRO A 1 69 ? 4.234 -1.805 5.512 1 96.81 69 PRO A C 1
ATOM 555 O O . PRO A 1 69 ? 3.982 -1.025 6.438 1 96.81 69 PRO A O 1
ATOM 558 N N . GLN A 1 70 ? 4.562 -1.428 4.301 1 97.38 70 GLN A N 1
ATOM 559 C CA . GLN A 1 70 ? 4.523 -0.002 3.992 1 97.38 70 GLN A CA 1
ATOM 560 C C . GLN A 1 70 ? 3.115 0.559 4.176 1 97.38 70 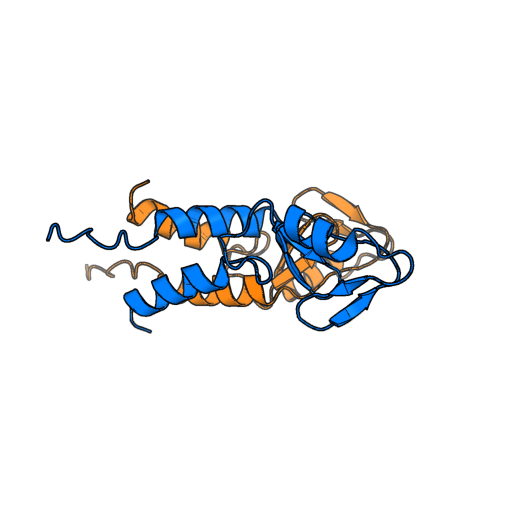GLN A C 1
ATOM 562 O O . GLN A 1 70 ? 2.939 1.636 4.75 1 97.38 70 GLN A O 1
ATOM 567 N N . LEU A 1 71 ? 2.141 -0.128 3.721 1 97.69 71 LEU A N 1
ATOM 568 C CA . LEU A 1 71 ? 0.749 0.26 3.922 1 97.69 71 LEU A CA 1
ATOM 569 C C . LEU A 1 71 ? 0.398 0.273 5.406 1 97.69 71 LEU A C 1
ATOM 571 O O . LEU A 1 71 ? -0.343 1.146 5.867 1 97.69 71 LEU A O 1
ATOM 575 N N . ARG A 1 72 ? 0.846 -0.667 6.145 1 98.31 72 ARG A N 1
ATOM 576 C CA . ARG A 1 72 ? 0.636 -0.689 7.586 1 98.31 72 ARG A CA 1
ATOM 577 C C . ARG A 1 72 ? 1.173 0.581 8.242 1 98.31 72 ARG A C 1
ATOM 579 O O . ARG A 1 72 ? 0.476 1.224 9.023 1 98.31 72 ARG A O 1
ATOM 586 N N . ASN A 1 73 ? 2.381 0.932 7.902 1 97.81 73 ASN A N 1
ATOM 587 C CA . ASN A 1 73 ? 2.994 2.127 8.477 1 97.81 73 ASN A CA 1
ATOM 588 C C . ASN A 1 73 ? 2.209 3.387 8.109 1 97.81 73 ASN A C 1
ATOM 590 O O . ASN A 1 73 ? 1.981 4.246 8.969 1 97.81 73 ASN A O 1
ATOM 594 N N . LEU A 1 74 ? 1.843 3.467 6.859 1 97.94 74 LEU A N 1
ATOM 595 C CA . LEU A 1 74 ? 1.072 4.621 6.406 1 97.94 74 LEU A CA 1
ATOM 596 C C . LEU A 1 74 ? -0.239 4.734 7.18 1 97.94 74 LEU A C 1
ATOM 598 O O . LEU A 1 74 ? -0.646 5.832 7.562 1 97.94 74 LEU A O 1
ATOM 602 N N . THR A 1 75 ? -0.892 3.635 7.371 1 97.81 75 THR A N 1
ATOM 603 C CA . THR A 1 75 ? -2.143 3.625 8.125 1 97.81 75 THR A CA 1
ATOM 604 C C . THR A 1 75 ? -1.919 4.098 9.555 1 97.81 75 THR A C 1
ATOM 606 O O . THR A 1 75 ? -2.717 4.871 10.086 1 97.81 75 THR A O 1
ATOM 609 N N . GLU A 1 76 ? -0.854 3.691 10.188 1 97.12 76 GLU A N 1
ATOM 610 C CA . GLU A 1 76 ? -0.537 4.121 11.547 1 97.12 76 GLU A CA 1
ATOM 611 C C . GLU A 1 76 ? -0.301 5.629 11.609 1 97.12 76 GLU A C 1
ATOM 613 O O . GLU A 1 76 ? -0.72 6.289 12.562 1 97.12 76 GLU A O 1
ATOM 618 N N . ILE A 1 77 ? 0.365 6.133 10.688 1 96.06 77 ILE A N 1
ATOM 619 C CA . ILE A 1 77 ? 0.615 7.566 10.617 1 96.06 77 ILE A CA 1
ATOM 620 C C . ILE A 1 77 ? -0.706 8.312 10.445 1 96.06 77 ILE A C 1
ATOM 622 O O . ILE A 1 77 ? -0.921 9.359 11.055 1 96.06 77 ILE A O 1
ATOM 626 N N . ALA A 1 78 ? -1.521 7.809 9.555 1 95.56 78 ALA A N 1
ATOM 627 C CA . ALA A 1 78 ? -2.83 8.414 9.336 1 95.56 78 ALA A CA 1
ATOM 628 C C . ALA A 1 78 ? -3.605 8.531 10.648 1 95.56 78 ALA A C 1
ATOM 630 O O . ALA A 1 78 ? -4.281 9.531 10.891 1 95.56 78 ALA A O 1
ATOM 631 N N . LYS A 1 79 ? -3.566 7.566 11.469 1 94.5 79 LYS A N 1
ATOM 632 C CA . LYS A 1 79 ? -4.246 7.578 12.758 1 94.5 79 LYS A CA 1
ATOM 633 C C . LYS A 1 79 ? -3.742 8.727 13.633 1 94.5 79 LYS A C 1
ATOM 635 O O . LYS A 1 79 ? -4.523 9.359 14.344 1 94.5 79 LYS A O 1
ATOM 640 N N . GLN A 1 80 ? -2.453 8.938 13.523 1 92.25 80 GLN A N 1
ATOM 641 C CA . GLN A 1 80 ? -1.839 9.992 14.328 1 92.25 80 GLN A CA 1
ATOM 642 C C . GLN A 1 80 ? -2.242 11.375 13.828 1 92.25 80 GLN A C 1
ATOM 644 O O . GLN A 1 80 ? -2.273 12.336 14.602 1 92.25 80 GLN A O 1
ATOM 649 N N . LEU A 1 81 ? -2.531 11.469 12.555 1 89.81 81 LEU A N 1
ATOM 650 C CA . LEU A 1 81 ? -2.854 12.758 11.945 1 89.81 81 LEU A CA 1
ATOM 651 C C . LEU A 1 81 ? -4.355 13.016 11.984 1 89.81 81 LEU A C 1
ATOM 653 O O . LEU A 1 81 ? -4.82 14.07 11.555 1 89.81 81 LEU A O 1
ATOM 657 N N . GLN A 1 82 ? -5.066 12.062 12.43 1 83.06 82 GLN A N 1
ATOM 658 C CA . GLN A 1 82 ? -6.52 12.203 12.469 1 83.06 82 GLN A CA 1
ATOM 659 C C . GLN A 1 82 ? -6.926 13.438 13.273 1 83.06 82 GLN A C 1
ATOM 661 O O . GLN A 1 82 ? -6.352 13.719 14.32 1 83.06 82 GLN A O 1
ATOM 666 N N . ILE A 1 83 ? -7.445 14.398 12.523 1 67.31 83 ILE A N 1
ATOM 667 C CA . ILE A 1 83 ? -7.945 15.625 13.125 1 67.31 83 ILE A CA 1
ATOM 668 C C . ILE A 1 83 ? -8.852 15.289 14.312 1 67.31 83 ILE A C 1
ATOM 670 O O . ILE A 1 83 ? -9.805 14.523 14.164 1 67.31 83 ILE A O 1
ATOM 674 N N . ARG A 1 84 ? -8.242 15.172 15.508 1 59.44 84 ARG A N 1
ATOM 675 C CA . ARG A 1 84 ? -9.086 15 16.688 1 59.44 84 ARG A CA 1
ATOM 676 C C . ARG A 1 84 ? -10.242 15.992 16.688 1 59.44 84 ARG A C 1
ATOM 678 O O . ARG A 1 84 ? -10.031 17.203 16.547 1 59.44 84 ARG A O 1
ATOM 685 N N . ARG A 1 85 ? -11.359 15.68 16.016 1 52.97 85 ARG A N 1
ATOM 686 C CA . ARG A 1 85 ? -12.555 16.484 16.266 1 52.97 85 ARG A CA 1
ATOM 687 C C . ARG A 1 85 ? -12.625 16.938 17.719 1 52.97 85 ARG A C 1
ATOM 689 O O . ARG A 1 85 ? -12.461 16.141 18.641 1 52.97 85 ARG A O 1
ATOM 696 N N . SER A 1 86 ? -12.172 18.141 18 1 50.91 86 SER A N 1
ATOM 697 C CA . SER A 1 86 ? -12.445 18.781 19.266 1 50.91 86 SER A CA 1
ATOM 698 C C . SER A 1 86 ? -13.797 18.344 19.828 1 50.91 86 SER A C 1
ATOM 700 O O . SER A 1 86 ? -14.805 18.359 19.125 1 50.91 86 SER A O 1
ATOM 702 N N . LYS A 1 87 ? -13.938 17.234 20.562 1 49.72 87 LYS A N 1
ATOM 703 C CA . LYS A 1 87 ? -15.156 17.109 21.359 1 49.72 87 LYS A CA 1
ATOM 704 C C . LYS A 1 87 ? -15.625 18.469 21.875 1 49.72 87 LYS A C 1
ATOM 706 O O . LYS A 1 87 ? -15.008 19.031 22.766 1 49.72 87 LYS A O 1
ATOM 711 N N . ARG A 1 88 ? -16.062 19.453 21.188 1 47.41 88 ARG A N 1
ATOM 712 C CA . ARG A 1 88 ? -16.812 20.547 21.797 1 47.41 88 ARG A CA 1
ATOM 713 C C . ARG A 1 88 ? -17.797 20.016 22.844 1 47.41 88 ARG A C 1
ATOM 715 O O . ARG A 1 88 ? -18.547 19.078 22.578 1 47.41 88 ARG A O 1
ATOM 722 N N . LYS A 1 89 ? -17.375 20 24.078 1 47 89 LYS A N 1
ATOM 723 C CA . LYS A 1 89 ? -18.25 19.891 25.25 1 47 89 LYS A CA 1
ATOM 724 C C . LYS A 1 89 ? -19.562 20.609 25.016 1 47 89 LYS A C 1
ATOM 726 O O . LYS A 1 89 ? -19.594 21.828 24.812 1 47 89 LYS A O 1
ATOM 731 N N . ARG A 1 90 ? -20.656 20 24.391 1 37.44 90 ARG A N 1
ATOM 732 C CA . ARG A 1 90 ? -21.891 20.609 24.859 1 37.44 90 ARG A CA 1
ATOM 733 C C . ARG A 1 90 ? -22.078 20.406 26.359 1 37.44 90 ARG A C 1
ATOM 735 O O . ARG A 1 90 ? -21.703 19.359 26.891 1 37.44 90 ARG A O 1
ATOM 742 N N . MET B 1 1 ? 2.576 11.344 19.094 1 62.41 1 MET B N 1
ATOM 743 C CA . MET B 1 1 ? 3.529 11.914 18.141 1 62.41 1 MET B CA 1
ATOM 744 C C . MET B 1 1 ? 3.086 13.312 17.719 1 62.41 1 MET B C 1
ATOM 746 O O . MET B 1 1 ? 1.89 13.57 17.578 1 62.41 1 MET B O 1
ATOM 750 N N . GLU B 1 2 ? 4.062 14.266 17.734 1 81 2 GLU B N 1
ATOM 751 C CA . GLU B 1 2 ? 3.771 15.617 17.266 1 81 2 GLU B CA 1
ATOM 752 C C . GLU B 1 2 ? 3.299 15.609 15.82 1 81 2 GLU B C 1
ATOM 754 O O . GLU B 1 2 ? 3.713 14.75 15.031 1 81 2 GLU B O 1
ATOM 759 N N . PHE B 1 3 ? 2.4 16.422 15.555 1 85.38 3 PHE B N 1
ATOM 760 C CA . PHE B 1 3 ? 1.797 16.547 14.234 1 85.38 3 PHE B CA 1
ATOM 761 C C . PHE B 1 3 ? 2.869 16.703 13.164 1 85.38 3 PHE B C 1
ATOM 763 O O . PHE B 1 3 ? 2.805 16.047 12.117 1 85.38 3 PHE B O 1
ATOM 770 N N . VAL B 1 4 ? 3.902 17.453 13.461 1 85.44 4 VAL B N 1
ATOM 771 C CA . VAL B 1 4 ? 4.949 17.703 12.477 1 85.44 4 VAL B CA 1
ATOM 772 C C . VAL B 1 4 ? 5.742 16.422 12.219 1 85.44 4 VAL B C 1
ATOM 774 O O . VAL B 1 4 ? 6.113 16.125 11.086 1 85.44 4 VAL B O 1
ATOM 777 N N . THR B 1 5 ? 6 15.664 13.234 1 91.56 5 THR B N 1
ATOM 778 C CA . THR B 1 5 ? 6.711 14.398 13.094 1 91.56 5 THR B CA 1
ATOM 779 C C . THR B 1 5 ? 5.891 13.406 12.266 1 91.56 5 THR B C 1
ATOM 781 O O . THR B 1 5 ? 6.441 12.68 11.438 1 91.56 5 THR B O 1
ATOM 784 N N . ALA B 1 6 ? 4.637 13.43 12.516 1 92.75 6 ALA B N 1
ATOM 785 C CA . ALA B 1 6 ? 3.762 12.539 11.758 1 92.75 6 ALA B CA 1
ATOM 786 C C . ALA B 1 6 ? 3.781 12.891 10.273 1 92.75 6 ALA B C 1
ATOM 788 O O . ALA B 1 6 ? 3.758 12.008 9.414 1 92.75 6 ALA B O 1
ATOM 789 N N . LEU B 1 7 ? 3.824 14.164 9.961 1 91.5 7 LEU B N 1
ATOM 790 C CA . LEU B 1 7 ? 3.859 14.586 8.562 1 91.5 7 LEU B CA 1
ATOM 791 C C . LEU B 1 7 ? 5.172 14.18 7.906 1 91.5 7 LEU B C 1
ATOM 793 O O . LEU B 1 7 ? 5.191 13.773 6.742 1 91.5 7 LEU B O 1
ATOM 797 N N . VAL B 1 8 ? 6.266 14.312 8.633 1 93.19 8 VAL B N 1
ATOM 798 C CA . VAL B 1 8 ? 7.566 13.898 8.117 1 93.19 8 VAL B CA 1
ATOM 799 C C . VAL B 1 8 ? 7.57 12.391 7.867 1 93.19 8 VAL B C 1
ATOM 801 O O . VAL B 1 8 ? 8.047 11.93 6.828 1 93.19 8 VAL B O 1
ATOM 804 N N . ASN B 1 9 ? 7.074 11.617 8.797 1 95.31 9 ASN B N 1
ATOM 805 C CA . ASN B 1 9 ? 6.992 10.172 8.641 1 95.31 9 ASN B CA 1
ATOM 806 C C . ASN B 1 9 ? 6.129 9.781 7.445 1 95.31 9 ASN B C 1
ATOM 808 O O . ASN B 1 9 ? 6.418 8.797 6.762 1 95.31 9 ASN B O 1
ATOM 812 N N . LEU B 1 10 ? 5.055 10.539 7.289 1 95.88 10 LEU B N 1
ATOM 813 C CA . LEU B 1 10 ? 4.184 10.281 6.145 1 95.88 10 LEU B CA 1
ATOM 814 C C . LEU B 1 10 ? 4.953 10.43 4.836 1 95.88 10 LEU B C 1
ATOM 816 O O . LEU B 1 10 ? 4.832 9.594 3.943 1 95.88 10 LEU B O 1
ATOM 820 N N . GLN B 1 11 ? 5.758 11.453 4.707 1 94.25 11 GLN B N 1
ATOM 821 C CA . GLN B 1 11 ? 6.57 11.68 3.516 1 94.25 11 GLN B CA 1
ATOM 822 C C . GLN B 1 11 ? 7.582 1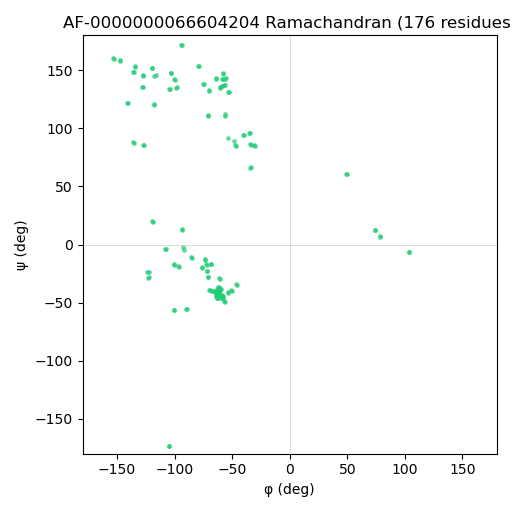0.555 3.324 1 94.25 11 GLN B C 1
ATOM 82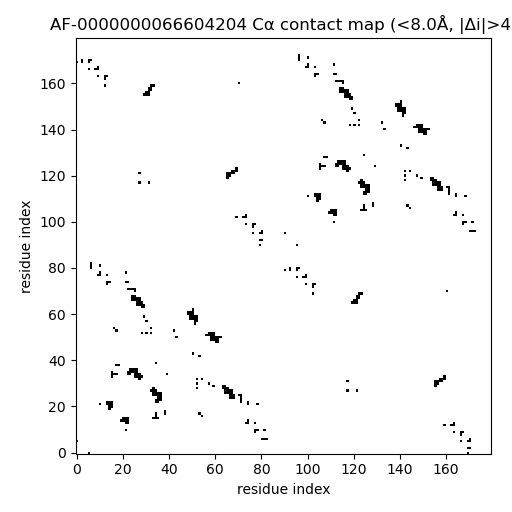4 O O . GLN B 1 11 ? 7.762 10.055 2.211 1 94.25 11 GLN B O 1
ATOM 829 N N . GLU B 1 12 ? 8.219 10.148 4.34 1 96.19 12 GLU B N 1
ATOM 830 C CA . GLU B 1 12 ? 9.227 9.094 4.273 1 96.19 12 GLU B CA 1
ATOM 831 C C . GLU B 1 12 ? 8.609 7.766 3.855 1 96.19 12 GLU B C 1
ATOM 833 O O . GLU B 1 12 ? 9.156 7.055 3.01 1 96.19 12 GLU B O 1
ATOM 838 N N . GLU B 1 13 ? 7.488 7.48 4.43 1 97.5 13 GLU B N 1
ATOM 839 C CA . GLU B 1 13 ? 6.832 6.207 4.145 1 97.5 13 GLU B CA 1
ATOM 840 C C . GLU B 1 13 ? 6.23 6.199 2.74 1 97.5 13 GLU B C 1
ATOM 842 O O . GLU B 1 13 ? 5.887 5.141 2.213 1 97.5 13 GLU B O 1
ATOM 847 N N . SER B 1 14 ? 6.055 7.348 2.129 1 98.06 14 SER B N 1
ATOM 848 C CA . SER B 1 14 ? 5.484 7.445 0.79 1 98.06 14 SER B CA 1
ATOM 849 C C . SER B 1 14 ? 6.574 7.469 -0.277 1 98.06 14 SER B C 1
ATOM 851 O O . SER B 1 14 ? 6.301 7.77 -1.441 1 98.06 14 SER B O 1
ATOM 853 N N . SER B 1 15 ? 7.789 7.141 0.119 1 98.25 15 SER B N 1
ATOM 854 C CA . SER B 1 15 ? 8.914 7.211 -0.81 1 98.25 15 SER B CA 1
ATOM 855 C C . SER B 1 15 ? 9.305 5.824 -1.309 1 98.25 15 SER B C 1
ATOM 857 O O . SER B 1 15 ? 9.164 4.836 -0.585 1 98.25 15 SER B O 1
ATOM 859 N N . CYS B 1 16 ? 9.75 5.738 -2.48 1 98.69 16 CYS B N 1
ATOM 860 C CA . CYS B 1 16 ? 10.352 4.547 -3.072 1 98.69 16 CYS B CA 1
ATOM 861 C C . CYS B 1 16 ? 11.719 4.262 -2.455 1 98.69 16 CYS B C 1
ATOM 863 O O . CYS B 1 16 ? 12.57 5.145 -2.391 1 98.69 16 CYS B O 1
ATOM 865 N N . PRO B 1 17 ? 11.953 3.023 -2.08 1 98.44 17 PRO B N 1
ATOM 866 C CA . PRO B 1 17 ? 13.242 2.738 -1.452 1 98.44 17 PRO B CA 1
ATOM 867 C C . PRO B 1 17 ? 14.398 2.732 -2.453 1 98.44 17 PRO B C 1
ATOM 869 O O . PRO B 1 17 ? 15.57 2.727 -2.055 1 98.44 17 PRO B O 1
ATOM 872 N N . ILE B 1 18 ? 14.172 2.723 -3.65 1 98.56 18 ILE B N 1
ATOM 873 C CA . ILE B 1 18 ? 15.234 2.686 -4.652 1 98.56 18 ILE B CA 1
ATOM 874 C C . ILE B 1 18 ? 15.641 4.109 -5.023 1 98.56 18 ILE B C 1
ATOM 876 O O . ILE B 1 18 ? 16.812 4.473 -4.918 1 98.56 18 ILE B O 1
ATOM 880 N N . CYS B 1 19 ? 14.75 4.957 -5.453 1 98.62 19 CYS B N 1
ATOM 881 C CA . CYS B 1 19 ? 15.094 6.289 -5.941 1 98.62 19 CYS B CA 1
ATOM 882 C C . CYS B 1 19 ? 14.93 7.332 -4.844 1 98.62 19 CYS B C 1
ATOM 884 O O . CYS B 1 19 ? 15.375 8.469 -4.992 1 98.62 19 CYS B O 1
ATOM 886 N N . LEU B 1 20 ? 14.195 7.066 -3.799 1 97.62 20 LEU B N 1
ATOM 887 C CA . LEU B 1 20 ? 13.992 7.879 -2.604 1 97.62 20 LEU B CA 1
ATOM 888 C C . LEU B 1 20 ? 13.078 9.062 -2.898 1 97.62 20 LEU B C 1
ATOM 890 O O . LEU B 1 20 ? 13 10.008 -2.107 1 97.62 20 LEU B O 1
ATOM 894 N N . GLU B 1 21 ? 12.414 9.062 -4.027 1 98 21 GLU B N 1
ATOM 895 C CA . GLU B 1 21 ? 11.352 10.008 -4.348 1 98 21 GLU B CA 1
ATOM 896 C C . GLU B 1 21 ? 9.984 9.438 -4.008 1 98 21 GLU B C 1
ATOM 898 O O . GLU B 1 21 ? 9.867 8.258 -3.66 1 98 21 GLU B O 1
ATOM 903 N N . TYR B 1 22 ? 8.977 10.32 -4.109 1 98.19 22 TYR B N 1
ATOM 904 C CA . TYR B 1 22 ? 7.621 9.82 -3.945 1 98.19 22 TYR B CA 1
ATOM 905 C C . TYR B 1 22 ? 7.328 8.711 -4.949 1 98.19 22 TYR B C 1
ATOM 907 O O . TYR B 1 22 ? 7.691 8.812 -6.121 1 98.19 22 TYR B O 1
ATOM 915 N N . LEU B 1 23 ? 6.676 7.695 -4.418 1 98.69 23 LEU B N 1
ATOM 916 C CA . LEU B 1 23 ? 6.324 6.551 -5.254 1 98.69 23 LEU B CA 1
ATOM 917 C C . LEU B 1 23 ? 5.57 7 -6.5 1 98.69 23 LEU B C 1
ATOM 919 O O . LEU B 1 23 ? 4.605 7.762 -6.406 1 98.69 23 LEU B O 1
ATOM 923 N N . LYS B 1 24 ? 6.004 6.516 -7.652 1 98.5 24 LYS B N 1
ATOM 924 C CA . LYS B 1 24 ? 5.324 6.73 -8.93 1 98.5 24 LYS B CA 1
ATOM 925 C C . LYS B 1 24 ? 4.859 5.41 -9.531 1 98.5 24 LYS B C 1
ATOM 927 O O . LYS B 1 24 ? 5.676 4.543 -9.844 1 98.5 24 LYS B O 1
ATOM 932 N N . ASP B 1 25 ? 3.533 5.324 -9.742 1 98.44 25 ASP B N 1
ATOM 933 C CA . ASP B 1 25 ? 2.945 4.078 -10.219 1 98.44 25 ASP B CA 1
ATOM 934 C C . ASP B 1 25 ? 3.43 2.889 -9.398 1 98.44 25 ASP B C 1
ATOM 936 O O . ASP B 1 25 ? 4.059 1.973 -9.93 1 98.44 25 ASP B O 1
ATOM 940 N N . PRO B 1 26 ? 3.139 2.941 -8.141 1 98.69 26 PRO B N 1
ATOM 941 C CA . PRO B 1 26 ? 3.717 1.948 -7.234 1 98.69 26 PRO B CA 1
ATOM 942 C C . PRO B 1 26 ? 3.258 0.525 -7.547 1 98.69 26 PRO B C 1
ATOM 944 O O . PRO B 1 26 ? 2.098 0.313 -7.91 1 98.69 26 PRO B O 1
ATOM 947 N N . VAL B 1 27 ? 4.152 -0.424 -7.402 1 98.75 27 VAL B N 1
ATOM 948 C CA . VAL B 1 27 ? 3.867 -1.845 -7.57 1 98.75 27 VAL B CA 1
ATOM 949 C C . VAL B 1 27 ? 4.336 -2.617 -6.34 1 98.75 27 VAL B C 1
ATOM 951 O O . VAL B 1 27 ? 5.316 -2.238 -5.699 1 98.75 27 VAL B O 1
ATOM 954 N N . THR B 1 28 ? 3.623 -3.613 -6.004 1 98.38 28 THR B N 1
ATOM 955 C CA . THR B 1 28 ? 3.936 -4.527 -4.91 1 98.38 28 THR B CA 1
ATOM 956 C C . THR B 1 28 ? 4.469 -5.852 -5.449 1 98.38 28 THR B C 1
ATOM 958 O O . THR B 1 28 ? 3.9 -6.422 -6.387 1 98.38 28 THR B O 1
ATOM 961 N N . ILE B 1 29 ? 5.535 -6.312 -4.859 1 97.69 29 ILE B N 1
ATOM 962 C CA . ILE B 1 29 ? 6.078 -7.586 -5.328 1 97.69 29 ILE B CA 1
ATOM 963 C C . ILE B 1 29 ? 5.742 -8.688 -4.328 1 97.69 29 ILE B C 1
ATOM 965 O O . ILE B 1 29 ? 5.035 -8.453 -3.344 1 97.69 29 ILE B O 1
ATOM 969 N N . ASN B 1 30 ? 6.234 -9.914 -4.473 1 95.56 30 ASN B N 1
ATOM 970 C CA . ASN B 1 30 ? 5.727 -11.102 -3.789 1 95.56 30 ASN B CA 1
ATOM 971 C C . ASN B 1 30 ? 6.086 -11.094 -2.305 1 95.56 30 ASN B C 1
ATOM 973 O O . ASN B 1 30 ? 5.395 -11.711 -1.491 1 95.56 30 ASN B O 1
ATOM 977 N N . CYS B 1 31 ? 7.133 -10.344 -1.939 1 96.38 31 CYS B N 1
ATOM 978 C CA . CYS B 1 31 ? 7.488 -10.289 -0.526 1 96.38 31 CYS B CA 1
ATOM 979 C C . CYS B 1 31 ? 6.68 -9.219 0.197 1 96.38 31 CYS B C 1
ATOM 981 O O . CYS B 1 31 ? 6.754 -9.094 1.422 1 96.38 31 CYS B O 1
ATOM 983 N N . GLY B 1 32 ? 5.973 -8.367 -0.611 1 97.44 32 GLY B N 1
ATOM 984 C CA . GLY B 1 32 ? 5.141 -7.34 -0.004 1 97.44 32 GLY B CA 1
ATOM 985 C C . GLY B 1 32 ? 5.762 -5.957 -0.061 1 97.44 32 GLY B C 1
ATOM 986 O O . GLY B 1 32 ? 5.113 -4.965 0.265 1 97.44 32 GLY B O 1
ATOM 987 N N . HIS B 1 33 ? 7.004 -5.852 -0.512 1 98.12 33 HIS B N 1
ATOM 988 C CA . HIS B 1 33 ? 7.637 -4.543 -0.637 1 98.12 33 HIS B CA 1
ATOM 989 C C . HIS B 1 33 ? 7.168 -3.822 -1.897 1 98.12 33 HIS B C 1
ATOM 991 O O . HIS B 1 33 ? 6.758 -4.465 -2.867 1 98.12 33 HIS B O 1
ATOM 997 N N . ASN B 1 34 ? 7.219 -2.531 -1.854 1 98.75 34 ASN B N 1
ATOM 998 C CA . ASN B 1 34 ? 6.703 -1.698 -2.936 1 98.75 34 ASN B CA 1
ATOM 999 C C . ASN B 1 34 ? 7.797 -0.82 -3.539 1 98.75 34 ASN B C 1
ATOM 1001 O O . ASN B 1 34 ? 8.719 -0.404 -2.838 1 98.75 34 ASN B O 1
ATOM 1005 N N . PHE B 1 35 ? 7.664 -0.479 -4.805 1 98.81 35 PHE B N 1
ATOM 1006 C CA . PHE B 1 35 ? 8.602 0.334 -5.574 1 98.81 35 PHE B CA 1
ATOM 1007 C C . PHE B 1 35 ? 7.879 1.068 -6.699 1 98.81 35 PHE B C 1
ATOM 1009 O O . PHE B 1 35 ? 6.766 0.692 -7.082 1 98.81 35 PHE B O 1
ATOM 1016 N N . CYS B 1 36 ? 8.516 2.117 -7.172 1 98.81 36 CYS B N 1
ATOM 1017 C CA . CYS B 1 36 ? 8.078 2.576 -8.484 1 98.81 36 CYS B CA 1
ATOM 1018 C C . CYS B 1 36 ? 8.156 1.452 -9.508 1 98.81 36 CYS B C 1
ATOM 1020 O O . CYS B 1 36 ? 9.117 0.682 -9.516 1 98.81 36 CYS B O 1
ATOM 1022 N N . ARG B 1 37 ? 7.227 1.449 -10.359 1 98.69 37 ARG B N 1
ATOM 1023 C CA . ARG B 1 37 ? 7.289 0.46 -11.43 1 98.69 37 ARG B CA 1
ATOM 1024 C C . ARG B 1 37 ? 8.57 0.609 -12.242 1 98.69 37 ARG B C 1
ATOM 1026 O O . ARG B 1 37 ? 9.242 -0.381 -12.531 1 98.69 37 ARG B O 1
ATOM 1033 N N . SER B 1 38 ? 8.906 1.789 -12.602 1 98.69 38 SER B N 1
ATOM 1034 C CA . SER B 1 38 ? 10.086 2.041 -13.43 1 98.69 38 SER B CA 1
ATOM 1035 C C . SER B 1 38 ? 11.359 1.664 -12.688 1 98.69 38 SER B C 1
ATOM 1037 O O . SER B 1 38 ? 12.281 1.099 -13.281 1 98.69 38 SER B O 1
ATOM 1039 N N . CYS B 1 39 ? 11.461 1.966 -11.414 1 98.69 39 CYS B N 1
ATOM 1040 C CA . CYS B 1 39 ? 12.633 1.624 -10.625 1 98.69 39 CYS B CA 1
ATOM 1041 C C . CYS B 1 39 ? 12.836 0.114 -10.57 1 98.69 39 CYS B C 1
ATOM 1043 O O . CYS B 1 39 ? 13.953 -0.374 -10.75 1 98.69 39 CYS B O 1
ATOM 1045 N N . LEU B 1 40 ? 11.758 -0.568 -10.336 1 98.56 40 LEU B N 1
ATOM 1046 C CA . LEU B 1 40 ? 11.852 -2.023 -10.281 1 98.56 40 LEU B CA 1
ATOM 1047 C C . LEU B 1 40 ? 12.297 -2.588 -11.633 1 98.56 40 LEU B C 1
ATOM 1049 O O . LEU B 1 40 ? 13.133 -3.494 -11.68 1 98.56 40 LEU B O 1
ATOM 1053 N N . SER B 1 41 ? 11.711 -2.061 -12.633 1 97.75 41 SER B N 1
ATOM 1054 C CA . SER B 1 41 ? 12.062 -2.514 -13.977 1 97.75 41 SER B CA 1
ATOM 1055 C C . SER B 1 41 ? 13.547 -2.338 -14.25 1 97.75 41 SER B C 1
ATOM 1057 O O . SER B 1 41 ? 14.188 -3.207 -14.852 1 97.75 41 SER B O 1
ATOM 1059 N N . VAL B 1 42 ? 14.062 -1.217 -13.883 1 98.12 42 VAL B N 1
ATOM 1060 C CA . VAL B 1 42 ? 15.492 -0.959 -14.062 1 98.12 42 VAL B CA 1
ATOM 1061 C C . VAL B 1 42 ? 16.297 -1.935 -13.211 1 98.12 42 VAL B C 1
ATOM 1063 O O . VAL B 1 42 ? 17.297 -2.5 -13.68 1 98.12 42 VAL B O 1
ATOM 1066 N N . SER B 1 43 ? 15.898 -2.162 -11.969 1 97.38 43 SER B N 1
ATOM 1067 C CA . SER B 1 43 ? 16.609 -3.043 -11.047 1 97.38 43 SER B CA 1
ATOM 1068 C C . SER B 1 43 ? 16.656 -4.473 -11.578 1 97.38 43 SER B C 1
ATOM 1070 O O . SER B 1 43 ? 17.625 -5.195 -11.328 1 97.38 43 SER B O 1
ATOM 1072 N N . TRP B 1 44 ? 15.664 -4.895 -12.375 1 97.5 44 TRP B N 1
ATOM 1073 C CA . TRP B 1 44 ? 15.555 -6.277 -12.82 1 97.5 44 TRP B CA 1
ATOM 1074 C C . TRP B 1 44 ? 15.898 -6.398 -14.305 1 97.5 44 TRP B C 1
ATOM 1076 O O . TRP B 1 44 ? 15.695 -7.453 -14.914 1 97.5 44 TRP B O 1
ATOM 1086 N N . LYS B 1 45 ? 16.172 -5.375 -15.086 1 95.69 45 LYS B N 1
ATOM 1087 C CA . LYS B 1 45 ? 16.312 -5.262 -16.547 1 95.69 45 LYS B CA 1
ATOM 1088 C C . LYS B 1 45 ? 17.156 -6.391 -17.109 1 95.69 45 LYS B C 1
ATOM 1090 O O . LYS B 1 45 ? 16.812 -6.988 -18.125 1 95.69 45 LYS B O 1
ATOM 1095 N N . ASP B 1 46 ? 18.203 -6.914 -16.422 1 94.81 46 ASP B N 1
ATOM 1096 C CA . ASP B 1 46 ? 19.141 -7.875 -17 1 94.81 46 ASP B CA 1
ATOM 1097 C C . ASP B 1 46 ? 19.125 -9.195 -16.234 1 94.81 46 ASP B C 1
ATOM 1099 O O . ASP B 1 46 ? 20.047 -10 -16.359 1 94.81 46 ASP B O 1
ATOM 1103 N N . LEU B 1 47 ? 18.156 -9.336 -15.586 1 93.88 47 LEU B N 1
ATOM 1104 C CA . LEU B 1 47 ? 18.031 -10.578 -14.828 1 93.88 47 LEU B CA 1
ATOM 1105 C C . LEU B 1 47 ? 17.125 -11.57 -15.562 1 93.88 47 LEU B C 1
ATOM 1107 O O . LEU B 1 47 ? 16.125 -11.18 -16.156 1 93.88 47 LEU B O 1
ATOM 1111 N N . ASP B 1 48 ? 17.516 -12.875 -15.508 1 91.25 48 ASP B N 1
ATOM 1112 C CA . ASP B 1 48 ? 16.75 -13.836 -16.297 1 91.25 48 ASP B CA 1
ATOM 1113 C C . ASP B 1 48 ? 16.172 -14.938 -15.414 1 91.25 48 ASP B C 1
ATOM 1115 O O . ASP B 1 48 ? 15.141 -15.531 -15.75 1 91.25 48 ASP B O 1
ATOM 1119 N N . ASP B 1 49 ? 16.812 -15.242 -14.312 1 91.69 49 ASP B N 1
ATOM 1120 C CA . ASP B 1 49 ? 16.391 -16.453 -13.617 1 91.69 49 ASP B CA 1
ATOM 1121 C C . ASP B 1 49 ? 16 -16.141 -12.172 1 91.69 49 ASP B C 1
ATOM 1123 O O . ASP B 1 49 ? 15.344 -16.953 -11.508 1 91.69 49 ASP B O 1
ATOM 1127 N N . THR B 1 50 ? 16.516 -15.094 -11.695 1 94.75 50 THR B N 1
ATOM 1128 C CA . THR B 1 50 ? 16.172 -14.703 -10.336 1 94.75 50 THR B CA 1
ATOM 1129 C C . THR B 1 50 ? 15.891 -13.203 -10.258 1 94.75 50 THR B C 1
ATOM 1131 O O . THR B 1 50 ? 16.531 -12.414 -10.953 1 94.75 50 THR B O 1
ATOM 1134 N N . PHE B 1 51 ? 15.023 -12.891 -9.375 1 97.38 51 PHE B N 1
ATOM 1135 C CA . PHE B 1 51 ? 14.594 -11.5 -9.227 1 97.38 51 PHE B CA 1
ATOM 1136 C C . PHE B 1 51 ? 14.531 -11.109 -7.754 1 97.38 51 PHE B C 1
ATOM 1138 O O . PHE B 1 51 ? 13.477 -11.203 -7.125 1 97.38 51 PHE B O 1
ATOM 1145 N N . PRO B 1 52 ? 15.617 -10.664 -7.258 1 97.62 52 PRO B N 1
ATOM 1146 C CA . PRO B 1 52 ? 15.688 -10.336 -5.832 1 97.62 52 PRO B CA 1
ATOM 1147 C C . PRO B 1 52 ? 14.977 -9.023 -5.496 1 97.62 52 PRO B C 1
ATOM 1149 O O . PRO B 1 52 ? 15.039 -8.062 -6.273 1 97.62 52 PRO B O 1
ATOM 1152 N N . CYS B 1 53 ? 14.273 -9.031 -4.418 1 98.12 53 CYS B N 1
ATOM 1153 C CA . CYS B 1 53 ? 13.727 -7.777 -3.904 1 98.12 53 CYS B CA 1
ATOM 1154 C C . CYS B 1 53 ? 14.844 -6.793 -3.574 1 98.12 53 CYS B C 1
ATOM 1156 O O . CYS B 1 53 ? 15.781 -7.133 -2.854 1 98.12 53 CYS B O 1
ATOM 1158 N N . PRO B 1 54 ? 14.773 -5.566 -3.926 1 98.12 54 PRO B N 1
ATOM 1159 C CA . PRO B 1 54 ? 15.812 -4.582 -3.643 1 98.12 54 PRO B CA 1
ATOM 1160 C C . PRO B 1 54 ? 15.938 -4.262 -2.156 1 98.12 54 PRO B C 1
ATOM 1162 O O . PRO B 1 54 ? 16.953 -3.695 -1.723 1 98.12 54 PRO B O 1
ATOM 1165 N N . VAL B 1 55 ? 14.922 -4.617 -1.427 1 98.12 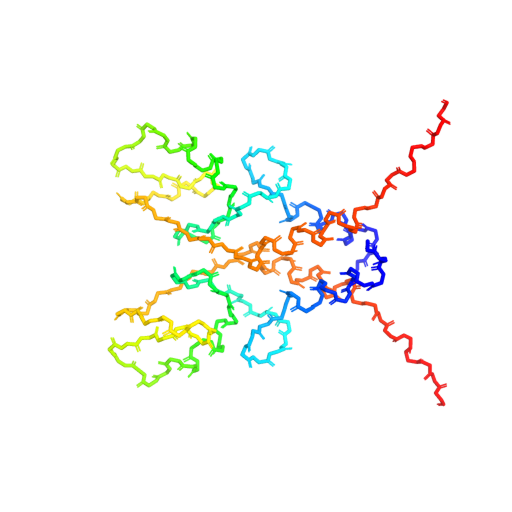55 VAL B N 1
ATOM 1166 C CA . VAL B 1 55 ? 14.914 -4.27 -0.01 1 98.12 55 VAL B CA 1
ATOM 1167 C C . VAL B 1 55 ? 15.328 -5.48 0.822 1 98.12 55 VAL B C 1
ATOM 1169 O O . VAL B 1 55 ? 16.375 -5.457 1.485 1 98.12 55 VAL B O 1
ATOM 1172 N N . CYS B 1 56 ? 14.695 -6.594 0.738 1 97.69 56 CYS B N 1
ATOM 1173 C CA . CYS B 1 56 ? 14.945 -7.727 1.62 1 97.69 56 CYS B CA 1
ATOM 1174 C C . CYS B 1 56 ? 15.82 -8.773 0.932 1 97.69 56 CYS B C 1
ATOM 1176 O O . CYS B 1 56 ? 16.297 -9.711 1.573 1 97.69 56 CYS B O 1
ATOM 1178 N N . ARG B 1 57 ? 15.969 -8.797 -0.351 1 97 57 ARG B N 1
ATOM 1179 C CA . ARG B 1 57 ? 16.859 -9.602 -1.18 1 97 57 ARG B CA 1
ATOM 1180 C C . ARG B 1 57 ? 16.328 -11.008 -1.364 1 97 57 ARG B C 1
ATOM 1182 O O . ARG B 1 57 ? 17.031 -11.898 -1.84 1 97 57 ARG B O 1
ATOM 1189 N N . PHE B 1 58 ? 15.133 -11.219 -0.89 1 96.75 58 PHE B N 1
ATOM 1190 C CA . PHE B 1 58 ? 14.516 -12.5 -1.223 1 96.75 58 PHE B CA 1
ATOM 1191 C C . PHE B 1 58 ? 14.398 -12.664 -2.732 1 96.75 58 PHE B C 1
ATOM 1193 O O . PHE B 1 58 ? 13.961 -11.75 -3.432 1 96.75 58 PHE B O 1
ATOM 1200 N N . CYS B 1 59 ? 14.727 -13.844 -3.26 1 96.12 59 CYS B N 1
ATOM 1201 C CA . CYS B 1 59 ? 14.75 -14.109 -4.695 1 96.12 59 CYS B CA 1
ATOM 1202 C C . CYS B 1 59 ? 13.469 -14.805 -5.141 1 96.12 59 CYS B C 1
ATOM 1204 O O . CYS B 1 59 ? 13 -15.734 -4.484 1 96.12 59 CYS B O 1
ATOM 1206 N N . PHE B 1 60 ? 12.977 -14.289 -6.238 1 94.88 60 PHE B N 1
ATOM 1207 C CA . PHE B 1 60 ? 11.805 -14.914 -6.844 1 94.88 60 PHE B CA 1
ATOM 1208 C C . PHE B 1 60 ? 12.141 -15.469 -8.219 1 94.88 60 PHE B C 1
ATOM 1210 O O . PHE B 1 60 ? 12.945 -14.891 -8.953 1 94.88 60 PHE B O 1
ATOM 1217 N N . PRO B 1 61 ? 11.523 -16.562 -8.547 1 92.81 61 PRO B N 1
ATOM 1218 C CA . PRO B 1 61 ? 11.859 -17.219 -9.812 1 92.81 61 PRO B CA 1
ATOM 1219 C C . PRO B 1 61 ? 11.258 -16.516 -11.023 1 92.81 61 PRO B C 1
ATOM 1221 O O . PRO B 1 61 ? 11.727 -16.703 -12.148 1 92.81 61 PRO B O 1
ATOM 1224 N N . TYR B 1 62 ? 10.258 -15.711 -10.875 1 92.38 62 TYR B N 1
ATOM 1225 C CA . TYR B 1 62 ? 9.602 -14.992 -11.961 1 92.38 62 TYR B CA 1
ATOM 1226 C C . TYR B 1 62 ? 9.375 -13.531 -11.594 1 92.38 62 TYR B C 1
ATOM 1228 O O . TYR B 1 62 ? 9.219 -13.203 -10.414 1 92.38 62 TYR B O 1
ATOM 1236 N N . LYS B 1 63 ? 9.344 -12.836 -12.664 1 92.75 63 LYS B N 1
ATOM 1237 C CA . LYS B 1 63 ? 8.953 -11.438 -12.492 1 92.75 63 LYS B CA 1
ATOM 1238 C C . LYS B 1 63 ? 7.473 -11.32 -12.156 1 92.75 63 LYS B C 1
ATOM 1240 O O . LYS B 1 63 ? 6.617 -11.734 -12.945 1 92.75 63 LYS B O 1
ATOM 1245 N N . SER B 1 64 ? 7.215 -10.922 -10.969 1 92.88 64 SER B N 1
ATOM 1246 C CA . SER B 1 64 ? 5.82 -10.75 -10.594 1 92.88 64 SER B CA 1
ATOM 1247 C C . SER B 1 64 ? 5.637 -9.508 -9.711 1 92.88 64 SER B C 1
ATOM 1249 O O . SER B 1 64 ? 6.363 -9.328 -8.734 1 92.88 64 SER B O 1
ATOM 1251 N N . PHE B 1 65 ? 4.797 -8.633 -10.203 1 96.06 65 PHE B N 1
ATOM 1252 C CA . PHE B 1 65 ? 4.398 -7.469 -9.422 1 96.06 65 PHE B CA 1
ATOM 1253 C C . PHE B 1 65 ? 2.965 -7.066 -9.75 1 96.06 65 PHE B C 1
ATOM 1255 O O . PHE B 1 65 ? 2.434 -7.43 -10.797 1 96.06 65 PHE B O 1
ATOM 1262 N N . ARG B 1 66 ? 2.404 -6.336 -8.766 1 96.88 66 ARG B N 1
ATOM 1263 C CA . ARG B 1 66 ? 1.031 -5.859 -8.906 1 96.88 66 ARG B CA 1
ATOM 1264 C C . ARG B 1 66 ? 0.947 -4.355 -8.672 1 96.88 66 ARG B C 1
ATOM 1266 O O . ARG B 1 66 ? 1.604 -3.828 -7.77 1 96.88 66 ARG B O 1
ATOM 1273 N N . ARG B 1 67 ? 0.2 -3.74 -9.57 1 97.69 67 ARG B N 1
ATOM 1274 C CA . ARG B 1 67 ? -0.076 -2.34 -9.266 1 97.69 67 ARG B CA 1
ATOM 1275 C C . ARG B 1 67 ? -0.773 -2.197 -7.918 1 97.69 67 ARG B C 1
ATOM 1277 O O . ARG B 1 67 ? -1.53 -3.08 -7.512 1 97.69 67 ARG B O 1
ATOM 1284 N N . ASN B 1 68 ? -0.509 -1.117 -7.246 1 98 68 ASN B N 1
ATOM 1285 C CA . ASN B 1 68 ? -1.147 -0.845 -5.961 1 98 68 ASN B CA 1
ATOM 1286 C C . ASN B 1 68 ? -1.792 0.539 -5.941 1 98 68 ASN B C 1
ATOM 1288 O O . ASN B 1 68 ? -1.177 1.508 -5.492 1 98 68 ASN B O 1
ATOM 1292 N N . PRO B 1 69 ? -3.012 0.614 -6.426 1 96.75 69 PRO B N 1
ATOM 1293 C CA . PRO B 1 69 ? -3.662 1.919 -6.559 1 96.75 69 PRO B CA 1
ATOM 1294 C C . PRO B 1 69 ? -3.846 2.627 -5.219 1 96.75 69 PRO B C 1
ATOM 1296 O O . PRO B 1 69 ? -3.803 3.859 -5.156 1 96.75 69 PRO B O 1
ATOM 1299 N N . GLN B 1 70 ? -4.129 1.864 -4.207 1 97.38 70 GLN B N 1
ATOM 1300 C CA . GLN B 1 70 ? -4.293 2.48 -2.895 1 97.38 70 GLN B CA 1
ATOM 1301 C C . GLN B 1 70 ? -3.018 3.195 -2.459 1 97.38 70 GLN B C 1
ATOM 1303 O O . GLN B 1 70 ? -3.07 4.316 -1.953 1 97.38 70 GLN B O 1
ATOM 1308 N N . LEU B 1 71 ? -1.904 2.588 -2.637 1 97.62 71 LEU B N 1
ATOM 1309 C CA . LEU B 1 71 ? -0.617 3.209 -2.348 1 97.62 71 LEU B CA 1
ATOM 1310 C C . LEU B 1 71 ? -0.399 4.438 -3.223 1 97.62 71 LEU B C 1
ATOM 1312 O O . LEU B 1 71 ? 0.15 5.441 -2.764 1 97.62 71 LEU B O 1
ATOM 1316 N N . ARG B 1 72 ? -0.747 4.371 -4.449 1 98.31 72 ARG B N 1
ATOM 1317 C CA . ARG B 1 72 ? -0.655 5.523 -5.336 1 98.31 72 ARG B CA 1
ATOM 1318 C C . ARG B 1 72 ? -1.439 6.707 -4.781 1 98.31 72 ARG B C 1
ATOM 1320 O O . ARG B 1 72 ? -0.919 7.824 -4.707 1 98.31 72 ARG B O 1
ATOM 1327 N N . ASN B 1 73 ? -2.652 6.457 -4.398 1 97.75 73 ASN B N 1
ATOM 1328 C CA . ASN B 1 73 ? -3.496 7.52 -3.859 1 97.75 73 ASN B CA 1
ATOM 1329 C C . ASN B 1 73 ? -2.898 8.117 -2.588 1 97.75 73 ASN B C 1
ATOM 1331 O O . ASN B 1 73 ? -2.885 9.336 -2.416 1 97.75 73 ASN B O 1
ATOM 1335 N N . LEU B 1 74 ? -2.451 7.242 -1.729 1 97.94 74 LEU B N 1
ATOM 1336 C CA . LEU B 1 74 ? -1.843 7.703 -0.485 1 97.94 74 LEU B CA 1
ATOM 1337 C C . LEU B 1 74 ? -0.634 8.586 -0.767 1 97.94 74 LEU B C 1
ATOM 1339 O O . LEU B 1 74 ? -0.442 9.617 -0.108 1 97.94 74 LEU B O 1
ATOM 1343 N N . THR B 1 75 ? 0.174 8.18 -1.693 1 97.81 75 THR B N 1
ATOM 1344 C CA . THR B 1 75 ? 1.346 8.961 -2.064 1 97.81 75 THR B CA 1
ATOM 1345 C C . THR B 1 75 ? 0.932 10.336 -2.588 1 97.81 75 THR B C 1
ATOM 1347 O O . THR B 1 75 ? 1.549 11.352 -2.248 1 97.81 75 THR B O 1
ATOM 1350 N N . GLU B 1 76 ? -0.093 10.422 -3.383 1 97.12 76 GLU B N 1
ATOM 1351 C CA . GLU B 1 76 ? -0.585 11.695 -3.904 1 97.12 76 GLU B CA 1
ATOM 1352 C C . GLU B 1 76 ? -1.067 12.602 -2.779 1 97.12 76 GLU B C 1
ATOM 1354 O O . GLU B 1 76 ? -0.843 13.812 -2.812 1 97.12 76 GLU B O 1
ATOM 1359 N N . ILE B 1 77 ? -1.735 12.07 -1.869 1 96.06 77 ILE B N 1
ATOM 1360 C CA . ILE B 1 77 ? -2.209 12.836 -0.718 1 96.06 77 ILE B CA 1
ATOM 1361 C C . ILE B 1 77 ? -1.016 13.352 0.081 1 96.06 77 ILE B C 1
ATOM 1363 O O . ILE B 1 77 ? -1.022 14.5 0.546 1 96.06 77 ILE B O 1
ATOM 1367 N N . ALA B 1 78 ? -0.062 12.492 0.296 1 95.5 78 ALA B N 1
ATOM 1368 C CA . ALA B 1 78 ? 1.146 12.891 1.011 1 95.5 78 ALA B CA 1
ATOM 1369 C C . ALA B 1 78 ? 1.784 14.117 0.36 1 95.5 78 ALA B C 1
ATOM 1371 O O . ALA B 1 78 ? 2.268 15.016 1.053 1 95.5 78 ALA B O 1
ATOM 1372 N N . LYS B 1 79 ? 1.835 14.188 -0.905 1 94.38 79 LYS B N 1
ATOM 1373 C CA . LYS B 1 79 ? 2.398 15.32 -1.631 1 94.38 79 LYS B CA 1
ATOM 1374 C C . LYS B 1 79 ? 1.647 16.609 -1.304 1 94.38 79 LYS B C 1
ATOM 1376 O O . LYS B 1 79 ? 2.256 17.672 -1.186 1 94.38 79 LYS B O 1
ATOM 1381 N N . GLN B 1 80 ? 0.353 16.438 -1.169 1 92.25 80 GLN B N 1
ATOM 1382 C CA . GLN B 1 80 ? -0.488 17.594 -0.883 1 92.25 80 GLN B CA 1
ATOM 1383 C C . GLN B 1 80 ? -0.277 18.094 0.545 1 92.25 80 GLN B C 1
ATOM 1385 O O . GLN B 1 80 ? -0.476 19.266 0.834 1 92.25 80 GLN B O 1
ATOM 1390 N N . LEU B 1 81 ? 0.104 17.203 1.423 1 89.75 81 LEU B N 1
ATOM 1391 C CA . LEU B 1 81 ? 0.265 17.547 2.834 1 89.75 81 LEU B CA 1
ATOM 1392 C C . LEU B 1 81 ? 1.703 17.953 3.135 1 89.75 81 LEU B C 1
ATOM 1394 O O . LEU B 1 81 ? 2.033 18.281 4.277 1 89.75 81 LEU B O 1
ATOM 1398 N N . GLN B 1 82 ? 2.518 17.891 2.158 1 83.06 82 GLN B N 1
ATOM 1399 C CA . GLN B 1 82 ? 3.926 18.219 2.361 1 83.06 82 GLN B CA 1
ATOM 1400 C C . GLN B 1 82 ? 4.086 19.625 2.945 1 83.06 82 GLN B C 1
ATOM 1402 O O . GLN B 1 82 ? 3.404 20.547 2.521 1 83.06 82 GLN B O 1
ATOM 1407 N N . ILE B 1 83 ? 4.555 19.625 4.18 1 69.25 83 ILE B N 1
ATOM 1408 C CA . ILE B 1 83 ? 4.828 20.891 4.855 1 69.25 83 ILE B CA 1
ATOM 1409 C C . ILE B 1 83 ? 5.746 21.75 3.986 1 69.25 83 ILE B C 1
ATOM 1411 O O . ILE B 1 83 ? 6.805 21.281 3.551 1 69.25 83 ILE B O 1
ATOM 1415 N N . ARG B 1 84 ? 5.141 22.609 3.123 1 60.38 84 ARG B N 1
ATOM 1416 C CA . ARG B 1 84 ? 5.973 23.562 2.385 1 60.38 84 ARG B CA 1
ATOM 1417 C C . ARG B 1 84 ? 6.949 24.266 3.314 1 60.38 84 ARG B C 1
ATOM 1419 O O . ARG B 1 84 ? 6.547 24.828 4.34 1 60.38 84 ARG B O 1
ATOM 1426 N N . ARG B 1 85 ? 8.125 23.703 3.594 1 53.12 85 ARG B N 1
ATOM 1427 C CA . ARG B 1 85 ? 9.156 24.5 4.238 1 53.12 85 ARG B CA 1
ATOM 1428 C C . ARG B 1 85 ? 9.109 25.953 3.742 1 53.12 85 ARG B C 1
ATOM 1430 O O . ARG B 1 85 ? 9.047 26.188 2.535 1 53.12 85 ARG B O 1
ATOM 1437 N N . SER B 1 86 ? 8.453 26.828 4.461 1 50.94 86 SER B N 1
ATOM 1438 C CA . SER B 1 86 ? 8.578 28.266 4.23 1 50.94 86 SER B CA 1
ATOM 1439 C C . SER B 1 86 ? 9.961 28.625 3.688 1 50.94 86 SER B C 1
ATOM 1441 O O . SER B 1 86 ? 10.977 28.203 4.242 1 50.94 86 SER B O 1
ATOM 1443 N N . LYS B 1 87 ? 10.242 28.547 2.389 1 49.84 87 LYS B N 1
ATOM 1444 C CA . LYS B 1 87 ? 11.438 29.25 1.938 1 49.84 87 LYS B CA 1
ATOM 1445 C C . LYS B 1 87 ? 11.656 30.531 2.732 1 49.84 87 LYS B C 1
ATOM 1447 O O . LYS B 1 87 ? 10.922 31.516 2.555 1 49.84 87 LYS B O 1
ATOM 1452 N N . ARG B 1 88 ? 11.93 30.641 3.951 1 47.03 88 ARG B N 1
ATOM 1453 C CA . ARG B 1 88 ? 12.469 31.891 4.496 1 47.03 88 ARG B CA 1
ATOM 1454 C C . ARG B 1 88 ? 13.477 32.5 3.545 1 47.03 88 ARG B C 1
ATOM 1456 O O . ARG B 1 88 ? 14.391 31.828 3.07 1 47.03 88 ARG B O 1
ATOM 1463 N N . LYS B 1 89 ? 13 33.406 2.709 1 46.88 89 LYS B N 1
ATOM 1464 C CA . LYS B 1 89 ? 13.844 34.375 2.008 1 46.88 89 LYS B CA 1
ATOM 1465 C C . LYS B 1 89 ? 15.031 34.781 2.865 1 46.88 89 LYS B C 1
ATOM 1467 O O . LYS B 1 89 ? 14.859 35.375 3.934 1 46.88 89 LYS B O 1
ATOM 1472 N N . ARG B 1 90 ? 16.219 34.062 2.904 1 36.81 90 ARG B N 1
ATOM 1473 C CA . ARG B 1 90 ? 17.328 34.969 3.207 1 36.81 90 ARG B CA 1
ATOM 1474 C C . ARG B 1 90 ? 17.531 35.969 2.09 1 36.81 90 ARG B C 1
ATOM 1476 O O . ARG B 1 90 ? 17.328 35.656 0.914 1 36.81 90 ARG B O 1
#

Nearest PDB structures (foldseek):
  5eya-assembly1_G  TM=9.006E-01  e=1.488E-08  Homo sapiens
  5fer-assembly1_A  TM=9.364E-01  e=7.245E-08  Homo sapiens
  5eya-assembly1_F  TM=9.276E-01  e=1.228E-07  Homo sapiens
  6yxe-assembly1_A-3  TM=8.832E-01  e=1.150E-07  Homo sapiens
  6yxe-assembly2_B-2  TM=8.889E-01  e=3.768E-07  Homo sapiens

Organism: Homo sapiens (NCBI:txid9606)